Protein AF-A0A5P2UZD7-F1 (afdb_monomer_lite)

Organism: NCBI:txid36818

Sequence (67 aa):
MLLCRGCSGHLYAVCTTERAGGNAASQWEVDHEVPALCPLSGLLPLTGTAAAVHDLPGADEVLWPPD

Secondary structure (DSSP, 8-state):
-EEBTTT--EEEEEEEE---TT--PEEEEEEESS----TTGGG-SEEEEESSGGGSTTHHHHBPPP-

Structure (mmCIF, N/CA/C/O backbone):
data_AF-A0A5P2UZD7-F1
#
_entry.id   AF-A0A5P2UZD7-F1
#
loop_
_atom_site.group_PDB
_atom_site.id
_atom_site.type_symbol
_atom_site.label_atom_id
_atom_site.label_alt_id
_atom_site.label_comp_id
_atom_site.label_asym_id
_atom_site.label_entity_id
_atom_site.label_seq_id
_atom_site.pdbx_PDB_ins_code
_atom_site.Cartn_x
_atom_site.Cartn_y
_atom_site.Cartn_z
_atom_site.occupancy
_atom_site.B_iso_or_equiv
_atom_site.auth_seq_id
_atom_site.auth_comp_id
_atom_site.auth_asym_id
_atom_site.auth_atom_id
_atom_site.pdbx_PDB_model_num
ATOM 1 N N . MET A 1 1 ? -6.381 5.933 -6.799 1.00 75.56 1 MET A N 1
ATOM 2 C CA . MET A 1 1 ? -6.290 6.317 -5.375 1.00 75.56 1 MET A CA 1
ATOM 3 C C . MET A 1 1 ? -6.326 5.028 -4.584 1.00 75.56 1 MET A C 1
ATOM 5 O O . MET A 1 1 ? -7.199 4.222 -4.874 1.00 75.56 1 MET A O 1
ATOM 9 N N . LEU A 1 2 ? -5.363 4.782 -3.695 1.00 91.38 2 LEU A N 1
ATOM 10 C CA . LEU A 1 2 ? -5.331 3.543 -2.916 1.00 91.38 2 LEU A CA 1
ATOM 11 C C . LEU A 1 2 ? -6.098 3.745 -1.612 1.00 91.38 2 LEU A C 1
ATOM 13 O O . LEU A 1 2 ? -5.912 4.748 -0.922 1.00 91.38 2 LEU A O 1
ATOM 17 N N . LEU A 1 3 ? -6.969 2.792 -1.300 1.00 94.50 3 LEU A N 1
ATOM 18 C CA . LEU A 1 3 ? -7.781 2.798 -0.092 1.00 94.50 3 LEU A CA 1
ATOM 19 C C . LEU A 1 3 ? -7.508 1.537 0.716 1.00 94.50 3 LEU A C 1
ATOM 21 O O . LEU A 1 3 ? -7.469 0.437 0.164 1.00 94.50 3 LEU A O 1
ATOM 25 N N . CYS A 1 4 ? -7.384 1.700 2.030 1.00 94.88 4 CYS A N 1
ATOM 26 C CA . CYS A 1 4 ? -7.257 0.577 2.945 1.00 94.88 4 CYS A CA 1
ATOM 27 C C . CYS A 1 4 ? -8.605 -0.141 3.114 1.00 94.88 4 CYS A C 1
ATOM 29 O O . CYS A 1 4 ? -9.591 0.484 3.506 1.00 94.88 4 CYS A O 1
ATOM 31 N N . ARG A 1 5 ? -8.666 -1.462 2.921 1.00 94.38 5 ARG A N 1
ATOM 32 C CA . ARG A 1 5 ? -9.870 -2.275 3.189 1.00 94.38 5 ARG A CA 1
ATOM 33 C C . ARG A 1 5 ? -10.283 -2.243 4.661 1.00 94.38 5 ARG A C 1
ATOM 35 O O . ARG A 1 5 ? -11.466 -2.350 4.962 1.00 94.38 5 ARG A O 1
ATOM 42 N N . GLY A 1 6 ? -9.321 -2.079 5.572 1.00 92.88 6 GLY A N 1
ATOM 43 C CA . GLY A 1 6 ? -9.550 -2.120 7.017 1.00 92.88 6 GLY A CA 1
ATOM 44 C C . GLY A 1 6 ? -10.230 -0.877 7.590 1.00 92.88 6 GLY A C 1
ATOM 45 O O . GLY A 1 6 ? -11.031 -0.993 8.513 1.00 92.88 6 GLY A O 1
ATOM 46 N N . CYS A 1 7 ? -9.916 0.310 7.067 1.00 93.69 7 CYS A N 1
ATOM 47 C CA . CYS A 1 7 ? -10.407 1.583 7.614 1.00 93.69 7 CYS A CA 1
ATOM 48 C C . CYS A 1 7 ? -10.974 2.544 6.558 1.00 93.69 7 CYS A C 1
ATOM 50 O O . CYS A 1 7 ? -11.451 3.617 6.913 1.00 93.69 7 CYS A O 1
ATOM 52 N N . SER A 1 8 ? -10.925 2.184 5.270 1.00 93.75 8 SER A N 1
ATOM 53 C CA . SER A 1 8 ? -11.251 3.061 4.130 1.00 93.75 8 SER A CA 1
ATOM 54 C C . SER A 1 8 ? -10.436 4.363 4.076 1.00 93.75 8 SER A C 1
ATOM 56 O O . SER A 1 8 ? -10.825 5.308 3.397 1.00 93.75 8 SER A O 1
ATOM 58 N N . GLY A 1 9 ? -9.308 4.426 4.789 1.00 93.25 9 GLY A N 1
ATOM 59 C CA . GLY A 1 9 ? -8.378 5.549 4.751 1.00 93.25 9 GLY A CA 1
ATOM 60 C C . GLY A 1 9 ? -7.524 5.548 3.484 1.00 93.25 9 GLY A C 1
ATOM 61 O O . GLY A 1 9 ? -7.293 4.495 2.883 1.00 93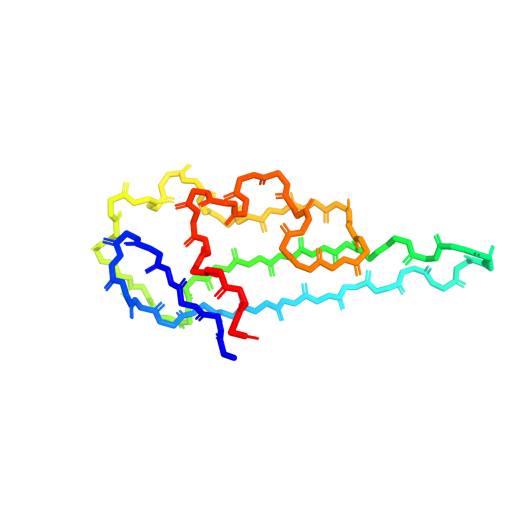.25 9 GLY A O 1
ATOM 62 N N . HIS A 1 10 ? -7.046 6.730 3.096 1.00 94.88 10 HIS A N 1
ATOM 63 C CA . HIS A 1 10 ? -6.132 6.889 1.968 1.00 94.88 10 HIS A CA 1
ATOM 64 C C . HIS A 1 10 ? -4.745 6.340 2.292 1.00 94.88 10 HIS A C 1
ATOM 66 O O . HIS A 1 10 ? -4.204 6.561 3.381 1.00 94.88 10 HIS A O 1
ATOM 72 N N . LEU A 1 11 ? -4.185 5.639 1.313 1.00 95.25 11 LEU A N 1
ATOM 73 C CA . LEU A 1 11 ? -2.838 5.100 1.355 1.00 95.25 11 LEU A CA 1
ATOM 74 C C . LEU A 1 11 ? -1.967 5.827 0.327 1.00 95.25 11 LEU A C 1
ATOM 76 O O . LEU A 1 11 ? -2.370 5.981 -0.831 1.00 95.25 11 LEU A O 1
ATOM 80 N N . TYR A 1 12 ? -0.759 6.210 0.732 1.00 94.56 12 TYR A N 1
ATOM 81 C CA . TYR A 1 12 ? 0.284 6.585 -0.208 1.00 94.56 12 TYR A CA 1
ATOM 82 C C . TYR A 1 12 ? 0.949 5.324 -0.752 1.00 94.56 12 TYR A C 1
ATOM 84 O O . TYR A 1 12 ? 1.024 4.309 -0.068 1.00 94.56 12 TYR A O 1
ATOM 92 N N . ALA A 1 13 ? 1.484 5.407 -1.967 1.00 93.69 13 ALA A N 1
ATOM 93 C CA . ALA A 1 13 ? 2.393 4.405 -2.504 1.00 93.69 13 ALA A CA 1
ATOM 94 C C . ALA A 1 13 ? 3.609 5.093 -3.114 1.00 93.69 13 ALA A C 1
ATOM 96 O O . ALA A 1 13 ? 3.471 5.960 -3.982 1.00 93.69 13 ALA A O 1
ATOM 97 N N . VAL A 1 14 ? 4.796 4.696 -2.670 1.00 93.19 14 VAL A N 1
ATOM 98 C CA . VAL A 1 14 ? 6.071 5.124 -3.246 1.00 93.19 14 VAL A CA 1
ATOM 99 C C . VAL A 1 14 ? 6.677 3.948 -3.994 1.00 93.19 14 VAL A C 1
ATOM 101 O O . VAL A 1 14 ? 6.629 2.812 -3.535 1.00 93.19 14 VAL A O 1
ATOM 104 N N . CYS A 1 15 ? 7.231 4.239 -5.166 1.00 89.94 15 CYS A N 1
ATOM 105 C CA . CYS A 1 15 ? 7.832 3.271 -6.066 1.00 89.94 15 CYS A CA 1
ATOM 106 C C . CYS A 1 15 ? 9.252 3.719 -6.409 1.00 89.94 15 CYS A C 1
ATOM 108 O O . CYS A 1 15 ? 9.448 4.803 -6.967 1.00 89.94 15 CYS A O 1
ATOM 110 N N . THR A 1 16 ? 10.238 2.889 -6.090 1.00 85.88 16 THR A N 1
ATOM 111 C CA . THR A 1 16 ? 11.623 3.044 -6.525 1.00 85.88 16 THR A CA 1
ATOM 112 C C . THR A 1 16 ? 11.902 2.019 -7.622 1.00 85.88 16 THR A C 1
ATOM 114 O O . THR A 1 16 ? 11.987 0.812 -7.399 1.00 85.88 16 THR A O 1
ATOM 117 N N . THR A 1 17 ? 12.012 2.499 -8.861 1.00 76.06 17 THR A N 1
ATOM 118 C CA . THR A 1 17 ? 12.358 1.649 -10.005 1.00 76.06 17 THR A CA 1
ATOM 119 C C . THR A 1 17 ? 13.876 1.545 -10.130 1.00 76.06 17 THR A C 1
ATOM 121 O O . THR A 1 17 ? 14.537 2.517 -10.505 1.00 76.06 17 THR A O 1
ATOM 124 N N . GLU A 1 18 ? 14.446 0.363 -9.892 1.00 61.03 18 GLU A N 1
ATOM 125 C CA . GLU A 1 18 ? 15.826 0.086 -10.297 1.00 61.03 18 GLU A CA 1
ATOM 126 C C . GLU A 1 18 ? 15.865 -0.120 -11.815 1.00 61.03 18 GLU A C 1
ATOM 128 O O . GLU A 1 18 ? 15.419 -1.129 -12.362 1.00 61.03 18 GLU A O 1
ATOM 133 N N . ARG A 1 19 ? 16.364 0.885 -12.539 1.00 54.25 19 ARG A N 1
ATOM 134 C CA . ARG A 1 19 ? 16.462 0.864 -14.003 1.00 54.25 19 ARG A CA 1
ATOM 135 C C . ARG A 1 19 ? 17.664 0.017 -14.445 1.00 54.25 19 ARG A C 1
ATOM 137 O O . ARG A 1 19 ? 18.622 0.548 -14.998 1.00 54.25 19 ARG A O 1
ATOM 144 N N . ALA A 1 20 ? 17.615 -1.294 -14.222 1.00 53.34 20 ALA A N 1
ATOM 145 C CA . ALA A 1 20 ? 18.504 -2.265 -14.860 1.00 53.34 20 ALA A CA 1
ATOM 146 C C . ALA A 1 20 ? 17.682 -3.090 -15.866 1.00 53.34 20 ALA A C 1
ATOM 148 O O . ALA A 1 20 ? 16.636 -3.638 -15.538 1.00 53.34 20 ALA A O 1
ATOM 149 N N . GLY A 1 21 ? 18.095 -3.067 -17.134 1.00 49.19 21 GLY A N 1
ATOM 150 C CA . GLY A 1 21 ? 17.269 -3.402 -18.296 1.00 49.19 21 GLY A CA 1
ATOM 151 C C . GLY A 1 21 ? 16.506 -4.733 -18.252 1.00 49.19 21 GLY A C 1
ATOM 152 O O . GLY A 1 21 ? 17.077 -5.786 -17.996 1.00 49.19 21 GLY A O 1
ATOM 153 N N . GLY A 1 22 ? 15.226 -4.675 -18.637 1.00 51.53 22 GLY A N 1
ATOM 154 C CA . GLY A 1 22 ? 14.525 -5.789 -19.288 1.00 51.53 22 GLY A CA 1
ATOM 155 C C . GLY A 1 22 ? 13.207 -6.236 -18.657 1.00 51.53 22 GLY A C 1
ATOM 156 O O . GLY A 1 22 ? 12.324 -6.641 -19.396 1.00 51.53 22 GLY A O 1
ATOM 157 N N . ASN A 1 23 ? 13.040 -6.127 -17.339 1.00 56.03 23 ASN A N 1
ATOM 158 C CA . ASN A 1 23 ? 11.7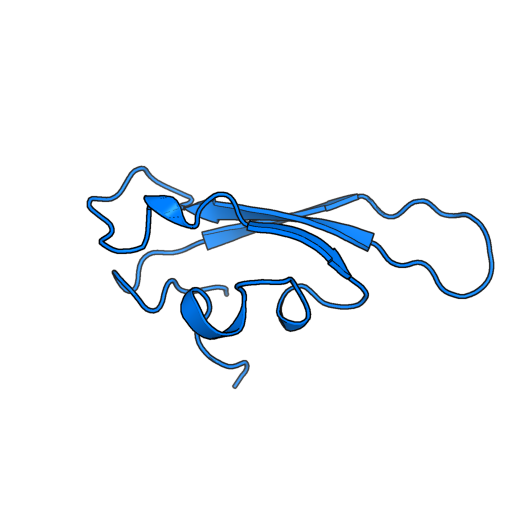99 -6.441 -16.612 1.00 56.03 23 ASN A CA 1
ATOM 159 C C . ASN A 1 23 ? 11.896 -5.796 -15.225 1.00 56.03 23 ASN A C 1
ATOM 161 O O . ASN A 1 23 ? 12.225 -6.460 -14.245 1.00 56.03 23 ASN A O 1
ATOM 165 N N . ALA A 1 24 ? 11.739 -4.473 -15.159 1.00 62.25 24 ALA A N 1
ATOM 166 C CA . ALA A 1 24 ? 11.979 -3.731 -13.927 1.00 62.25 24 ALA A CA 1
ATOM 167 C C . ALA A 1 24 ? 10.848 -4.005 -12.930 1.00 62.25 24 ALA A C 1
ATOM 169 O O . ALA A 1 24 ? 9.782 -3.396 -13.000 1.00 62.25 24 ALA A O 1
ATOM 170 N N . ALA A 1 25 ? 11.074 -4.949 -12.021 1.00 68.00 25 ALA A N 1
ATOM 171 C CA . ALA A 1 25 ? 10.272 -5.041 -10.820 1.00 68.00 25 ALA A CA 1
ATOM 172 C C . ALA A 1 25 ? 10.601 -3.819 -9.955 1.00 68.00 25 ALA A C 1
ATOM 174 O O . ALA A 1 25 ? 11.768 -3.528 -9.687 1.00 68.00 25 ALA A O 1
ATOM 175 N N . SER A 1 26 ? 9.575 -3.067 -9.583 1.00 85.25 26 SER A N 1
ATOM 176 C CA . SER A 1 26 ? 9.739 -1.873 -8.768 1.00 85.25 26 SER A CA 1
ATOM 177 C C . SER A 1 26 ? 9.708 -2.258 -7.303 1.00 85.25 26 SER A C 1
ATOM 179 O O . SER A 1 26 ? 8.917 -3.112 -6.905 1.00 85.25 26 SER A O 1
ATOM 181 N N . GLN A 1 27 ? 10.554 -1.637 -6.491 1.00 91.81 27 GLN A N 1
ATOM 182 C CA . GLN A 1 27 ? 10.392 -1.712 -5.049 1.00 91.81 27 GLN A CA 1
ATOM 183 C C . GLN A 1 27 ? 9.302 -0.719 -4.640 1.00 91.81 27 GLN A C 1
ATOM 185 O O . GLN A 1 27 ? 9.307 0.434 -5.067 1.00 91.81 27 GLN A O 1
ATOM 190 N N . TRP A 1 28 ? 8.355 -1.184 -3.838 1.00 93.69 28 TRP A N 1
ATOM 191 C CA . TRP A 1 28 ? 7.227 -0.403 -3.363 1.00 93.69 28 TRP A CA 1
ATOM 192 C C .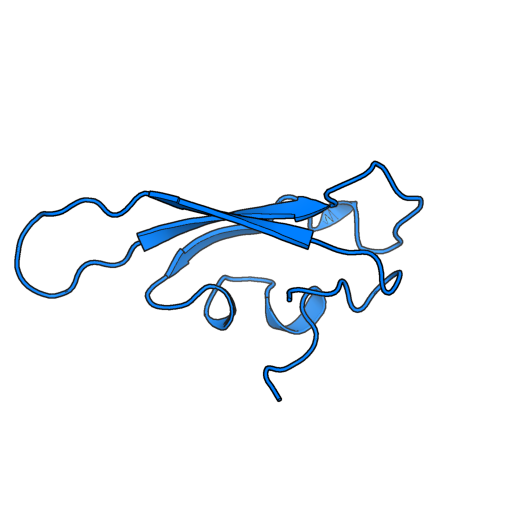 TRP A 1 28 ? 7.220 -0.314 -1.846 1.00 93.69 28 TRP A C 1
ATOM 194 O O . TRP A 1 28 ? 7.626 -1.248 -1.151 1.00 93.69 28 TRP A O 1
ATOM 204 N N . GLU A 1 29 ? 6.674 0.794 -1.365 1.00 95.06 29 GLU A N 1
ATOM 205 C CA . GLU A 1 29 ? 6.21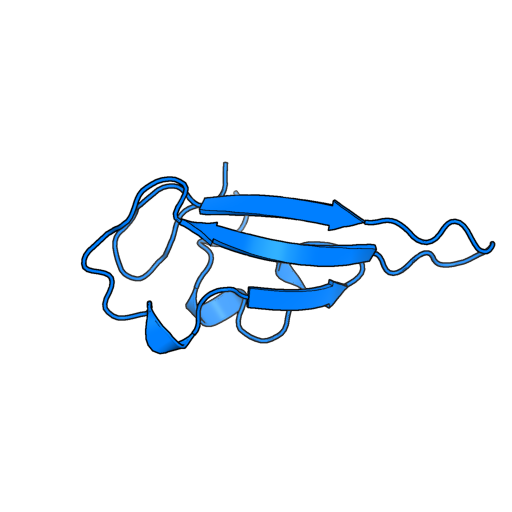2 0.990 0.001 1.00 95.06 29 GLU A CA 1
ATOM 206 C C . GLU A 1 29 ? 4.809 1.599 -0.051 1.00 95.06 29 GLU A C 1
ATOM 208 O O . GLU A 1 29 ? 4.579 2.554 -0.800 1.00 95.06 29 GLU A O 1
ATOM 213 N N . VAL A 1 30 ? 3.876 1.051 0.724 1.00 95.12 30 VAL A N 1
ATOM 214 C CA . VAL A 1 30 ? 2.500 1.542 0.838 1.00 95.12 30 VAL A CA 1
ATOM 215 C C . VAL A 1 30 ? 2.129 1.659 2.308 1.00 95.12 30 VAL A C 1
ATOM 217 O O . VAL A 1 30 ? 2.246 0.681 3.044 1.00 95.12 30 VAL A O 1
ATOM 220 N N . ASP A 1 31 ? 1.643 2.824 2.728 1.00 95.62 31 ASP A N 1
ATOM 221 C CA . ASP A 1 31 ? 1.121 3.056 4.081 1.00 95.62 31 ASP A CA 1
ATOM 222 C C . ASP A 1 31 ? 0.076 4.178 4.091 1.00 95.62 31 ASP A C 1
ATOM 224 O O . ASP A 1 31 ? -0.203 4.799 3.067 1.00 95.62 31 ASP A O 1
ATOM 228 N N . HIS A 1 32 ? -0.557 4.418 5.235 1.00 95.06 32 HIS A N 1
ATOM 229 C CA . HIS A 1 32 ? -1.535 5.479 5.411 1.00 95.06 32 HIS A CA 1
ATOM 230 C C . HIS A 1 32 ? -0.901 6.859 5.248 1.00 95.06 32 HIS A C 1
ATOM 232 O O . HIS A 1 32 ? 0.116 7.176 5.861 1.00 95.06 32 HIS A O 1
ATOM 238 N N . GLU A 1 33 ? -1.573 7.725 4.485 1.00 94.00 33 GLU A N 1
ATOM 239 C CA . GLU A 1 33 ? -1.180 9.136 4.345 1.00 94.00 33 GLU A CA 1
ATOM 240 C C . GLU A 1 33 ? -1.248 9.894 5.678 1.00 94.00 33 GLU A C 1
ATOM 242 O O . GLU A 1 33 ? -0.500 10.842 5.913 1.00 94.00 33 GLU A O 1
ATOM 247 N N . VAL A 1 34 ? -2.164 9.481 6.555 1.00 88.94 34 VAL A N 1
ATOM 248 C CA . VAL A 1 34 ? -2.375 10.054 7.883 1.00 88.94 34 VAL A CA 1
ATOM 249 C C . VAL A 1 34 ? -2.505 8.906 8.883 1.00 88.94 34 VAL A C 1
ATOM 251 O O . VAL A 1 34 ? -3.238 7.956 8.595 1.00 88.94 34 VAL A O 1
ATOM 254 N N . PRO A 1 35 ? -1.869 8.979 10.069 1.00 81.56 35 PRO A N 1
ATOM 255 C CA . PRO A 1 35 ? -2.042 7.971 11.107 1.00 81.56 35 PRO A CA 1
ATOM 256 C C . PRO A 1 35 ? -3.524 7.720 11.404 1.00 81.56 35 PRO A C 1
ATOM 258 O O . PRO A 1 35 ? -4.270 8.641 11.741 1.00 81.56 35 PRO A O 1
ATOM 261 N N . ALA A 1 36 ? -3.944 6.464 11.289 1.00 79.88 36 ALA A N 1
ATOM 262 C CA . ALA A 1 36 ? -5.320 6.044 11.503 1.00 79.88 36 ALA A CA 1
ATOM 263 C C . ALA A 1 36 ? -5.371 4.867 12.480 1.00 79.88 36 ALA A C 1
ATOM 265 O O . ALA A 1 36 ? -4.485 4.012 12.502 1.00 79.88 36 ALA A O 1
ATOM 266 N N . LEU A 1 37 ? -6.450 4.785 13.262 1.00 88.75 37 LEU A N 1
ATOM 267 C CA . LEU A 1 37 ? -6.792 3.563 13.988 1.00 88.75 37 LEU A CA 1
ATOM 268 C C . LEU A 1 37 ? -7.282 2.529 12.970 1.00 88.75 37 LEU A C 1
ATOM 270 O O . LEU A 1 37 ? -8.468 2.457 12.658 1.00 88.75 37 LEU A O 1
ATOM 274 N N . CYS A 1 38 ? -6.342 1.768 12.412 1.00 92.44 38 CYS A N 1
ATOM 275 C CA . CYS A 1 38 ? -6.612 0.773 11.387 1.00 92.44 38 CYS A CA 1
ATOM 276 C C . CYS A 1 38 ? -6.437 -0.646 11.953 1.00 92.44 38 CYS A C 1
ATOM 278 O O . CYS A 1 38 ? -5.369 -0.949 12.497 1.00 92.44 38 CYS A O 1
ATOM 280 N N . PRO A 1 39 ? -7.428 -1.546 11.794 1.00 92.94 39 PRO A N 1
ATOM 281 C CA . PRO A 1 39 ? -7.299 -2.939 12.228 1.00 92.94 39 PRO A CA 1
ATOM 282 C C . PRO A 1 39 ? -6.214 -3.702 11.453 1.00 92.94 39 PRO A C 1
ATOM 284 O O . PRO A 1 39 ? -5.688 -4.689 11.955 1.00 92.94 39 PRO A O 1
ATOM 287 N N . LEU A 1 40 ? -5.850 -3.226 10.258 1.00 92.94 40 LEU A N 1
ATOM 288 C CA . LEU A 1 40 ? -4.791 -3.790 9.419 1.00 92.94 40 LEU A CA 1
ATOM 289 C C . LEU A 1 40 ? -3.445 -3.069 9.588 1.00 92.94 40 LEU A C 1
ATOM 291 O O . LEU A 1 40 ? -2.521 -3.329 8.828 1.00 92.94 40 LEU A O 1
ATOM 295 N N . SER A 1 41 ? -3.304 -2.179 10.578 1.00 89.94 41 SER A N 1
ATOM 296 C CA . SER A 1 41 ? -2.044 -1.458 10.837 1.00 89.94 41 SER A CA 1
ATOM 297 C C . SER A 1 41 ? -0.844 -2.384 11.058 1.00 89.94 41 SER A C 1
ATOM 299 O O . SER A 1 41 ? 0.268 -2.012 10.718 1.00 89.94 41 SER A O 1
ATOM 301 N N . GLY A 1 42 ? -1.056 -3.605 11.561 1.00 91.31 42 GLY A N 1
ATOM 302 C CA . GLY A 1 42 ? 0.008 -4.604 11.715 1.00 91.31 42 GLY A CA 1
ATOM 303 C C . GLY A 1 42 ? 0.513 -5.223 10.404 1.00 91.31 42 GLY A C 1
ATOM 304 O O . GLY A 1 42 ? 1.521 -5.920 10.427 1.00 91.31 42 GLY A O 1
ATOM 305 N N . LEU A 1 43 ? -0.179 -4.992 9.285 1.00 92.12 43 LEU A N 1
ATOM 306 C CA . LEU A 1 43 ? 0.244 -5.401 7.940 1.00 92.12 43 LEU A CA 1
ATOM 307 C C . LEU A 1 43 ? 0.932 -4.261 7.180 1.00 92.12 43 LEU A C 1
ATOM 309 O O . LEU A 1 43 ? 1.368 -4.458 6.052 1.00 92.12 43 LEU A O 1
ATOM 313 N N . LEU A 1 44 ? 0.996 -3.071 7.778 1.00 92.69 44 LEU A N 1
ATOM 314 C CA . LEU A 1 44 ? 1.528 -1.868 7.162 1.00 92.69 44 LEU A CA 1
ATOM 315 C C . LEU A 1 44 ? 2.838 -1.432 7.844 1.00 92.69 44 LEU A C 1
ATOM 317 O O . LEU A 1 44 ? 2.988 -1.631 9.052 1.00 92.69 44 LEU A O 1
ATOM 321 N N . PRO A 1 45 ? 3.788 -0.843 7.095 1.00 94.44 45 PRO A N 1
ATOM 322 C CA . PRO A 1 45 ? 3.735 -0.592 5.652 1.00 94.44 45 PRO A CA 1
ATOM 323 C C . PRO A 1 45 ? 3.822 -1.888 4.825 1.00 94.44 45 PRO A C 1
ATOM 325 O O . PRO A 1 45 ? 4.584 -2.798 5.158 1.00 94.44 45 PRO A O 1
ATOM 328 N N . LEU A 1 46 ? 3.078 -1.965 3.716 1.00 94.44 46 LEU A N 1
ATOM 329 C CA . LEU A 1 46 ? 3.307 -3.015 2.723 1.00 94.44 46 LEU A CA 1
ATOM 330 C C . LEU A 1 46 ? 4.577 -2.660 1.964 1.00 94.44 46 LEU A C 1
ATOM 332 O O . LEU A 1 46 ? 4.663 -1.592 1.360 1.00 94.44 46 LEU A O 1
ATOM 336 N N . THR A 1 47 ? 5.553 -3.558 1.970 1.00 94.06 47 THR A N 1
ATOM 337 C CA . THR A 1 47 ? 6.815 -3.365 1.256 1.00 94.06 47 THR A CA 1
ATOM 338 C C . THR A 1 47 ? 7.147 -4.592 0.431 1.00 94.06 47 THR A C 1
ATOM 340 O O . THR A 1 47 ? 6.848 -5.723 0.815 1.00 94.06 47 THR A O 1
ATOM 343 N N . GLY A 1 48 ? 7.762 -4.386 -0.729 1.00 91.62 48 GLY A N 1
ATOM 344 C CA . GLY A 1 48 ? 8.157 -5.502 -1.578 1.00 91.62 48 GLY A CA 1
ATOM 345 C C . GLY A 1 48 ? 8.512 -5.096 -2.994 1.00 91.62 48 GLY A C 1
ATOM 346 O O . GLY A 1 48 ? 8.435 -3.930 -3.369 1.00 91.62 48 GLY A O 1
ATOM 347 N N . THR A 1 49 ? 8.913 -6.085 -3.784 1.00 91.12 49 THR A N 1
ATOM 348 C CA . THR A 1 49 ? 9.281 -5.907 -5.187 1.00 91.12 49 THR A CA 1
ATOM 349 C C . THR A 1 49 ? 8.175 -6.471 -6.068 1.00 91.12 49 THR A C 1
ATOM 351 O O . THR A 1 49 ? 7.870 -7.658 -5.987 1.00 91.12 49 THR A O 1
ATOM 354 N N . ALA A 1 50 ? 7.571 -5.623 -6.897 1.00 90.06 50 ALA A N 1
ATOM 355 C CA . ALA A 1 50 ? 6.400 -5.968 -7.692 1.00 90.06 50 ALA A CA 1
ATOM 356 C C . ALA A 1 50 ? 6.303 -5.122 -8.971 1.00 90.06 50 ALA A C 1
ATOM 358 O O . ALA A 1 50 ? 6.790 -3.988 -9.032 1.00 90.06 50 ALA A O 1
ATOM 359 N N . ALA A 1 51 ? 5.661 -5.671 -10.005 1.00 88.50 51 ALA A N 1
ATOM 360 C CA . ALA A 1 51 ? 5.402 -4.939 -11.245 1.00 88.50 51 ALA A CA 1
ATOM 361 C C . ALA A 1 51 ? 4.340 -3.849 -11.030 1.00 88.50 51 ALA A C 1
ATOM 3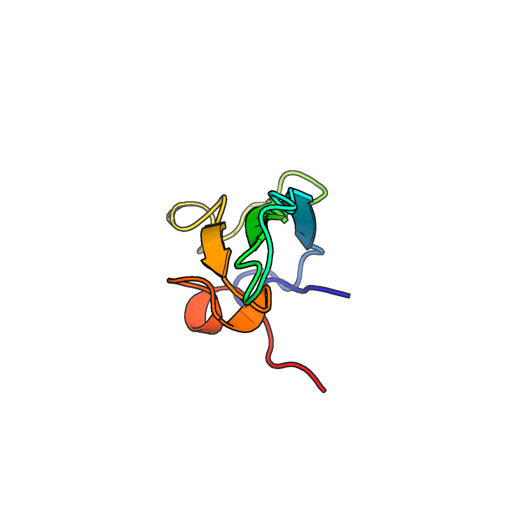63 O O . ALA A 1 51 ? 4.529 -2.711 -11.463 1.00 88.50 51 ALA A O 1
ATOM 364 N N . ALA A 1 52 ? 3.270 -4.172 -10.300 1.00 89.25 52 ALA A N 1
ATOM 365 C CA . ALA A 1 52 ? 2.276 -3.221 -9.826 1.00 89.25 52 ALA A CA 1
ATOM 366 C C . ALA A 1 52 ? 2.112 -3.293 -8.302 1.00 89.25 52 ALA A C 1
ATOM 368 O O . ALA A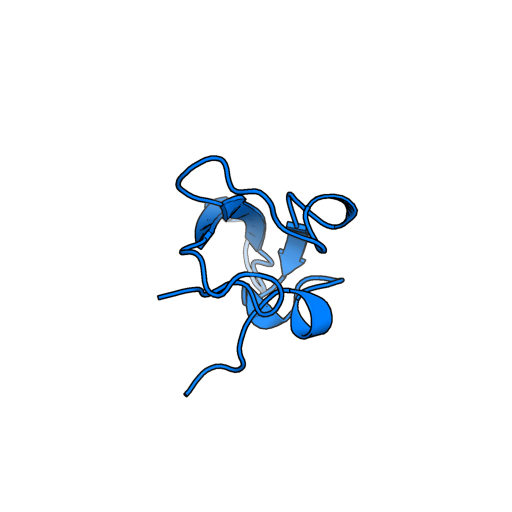 1 52 ? 2.366 -4.315 -7.674 1.00 89.25 52 ALA A O 1
ATOM 369 N N . VAL A 1 53 ? 1.620 -2.206 -7.708 1.00 91.31 53 VAL A N 1
ATOM 370 C CA . VAL A 1 53 ? 1.357 -2.119 -6.262 1.00 91.31 53 VAL A CA 1
ATOM 371 C C . VAL A 1 53 ? 0.381 -3.194 -5.755 1.00 91.31 53 VAL A C 1
ATOM 373 O O . VAL A 1 53 ? 0.515 -3.666 -4.633 1.00 91.31 53 VAL A O 1
ATOM 376 N N . HIS A 1 54 ? -0.565 -3.624 -6.596 1.00 92.19 54 HIS A N 1
ATOM 377 C CA . HIS A 1 54 ? -1.537 -4.669 -6.260 1.00 92.19 54 HIS A CA 1
ATOM 378 C C . HIS A 1 54 ? -0.953 -6.087 -6.311 1.00 92.19 54 HIS A C 1
ATOM 380 O O . HIS A 1 54 ? -1.596 -7.013 -5.833 1.00 92.19 54 HIS A O 1
ATOM 386 N N . ASP A 1 55 ? 0.255 -6.258 -6.856 1.00 91.69 55 ASP A N 1
ATOM 387 C CA . ASP A 1 55 ? 0.957 -7.545 -6.854 1.00 91.69 55 ASP A CA 1
ATOM 388 C C . ASP A 1 55 ? 1.852 -7.700 -5.608 1.00 91.69 55 ASP A C 1
ATOM 390 O O . ASP A 1 55 ? 2.590 -8.681 -5.494 1.00 91.69 55 ASP A O 1
ATOM 394 N N . LEU A 1 56 ? 1.846 -6.724 -4.687 1.00 92.50 56 LEU A N 1
ATOM 395 C CA . LEU A 1 56 ? 2.605 -6.831 -3.445 1.00 92.50 56 LEU A CA 1
ATOM 396 C C . LEU A 1 56 ? 2.051 -7.954 -2.559 1.00 92.50 56 LEU A C 1
ATOM 398 O O . LEU A 1 56 ? 0.835 -8.120 -2.460 1.00 92.50 56 LEU A O 1
ATOM 402 N N . PRO A 1 57 ? 2.919 -8.682 -1.837 1.00 90.06 57 PRO A N 1
ATOM 403 C CA . PRO A 1 57 ? 2.463 -9.578 -0.782 1.00 90.06 57 PRO A CA 1
ATOM 404 C C . PRO A 1 57 ? 1.651 -8.789 0.253 1.00 90.06 57 PRO A C 1
ATOM 406 O O . PRO A 1 57 ? 2.149 -7.792 0.773 1.00 90.06 57 PRO A O 1
ATOM 409 N N . GLY A 1 58 ? 0.424 -9.215 0.554 1.00 90.56 58 GLY A N 1
ATOM 410 C CA . GLY A 1 58 ? -0.457 -8.504 1.488 1.00 90.56 58 GLY A CA 1
ATOM 411 C C . GLY A 1 58 ? -1.381 -7.462 0.836 1.00 90.56 58 GLY A C 1
ATOM 412 O O . GLY A 1 58 ? -2.166 -6.804 1.527 1.00 90.56 58 GLY A O 1
ATOM 413 N N . ALA A 1 59 ? -1.260 -7.241 -0.479 1.00 93.25 59 ALA A N 1
ATOM 414 C CA . ALA A 1 59 ? -2.040 -6.232 -1.186 1.00 93.25 59 ALA A CA 1
ATOM 415 C C . ALA A 1 59 ? -3.532 -6.567 -1.238 1.00 93.25 59 ALA A C 1
ATOM 417 O O . ALA A 1 59 ? -4.348 -5.656 -1.143 1.00 93.25 59 ALA A O 1
ATOM 418 N N . ASP A 1 60 ? -3.915 -7.834 -1.365 1.00 94.12 60 ASP A N 1
ATOM 419 C CA . ASP A 1 60 ? -5.318 -8.234 -1.431 1.00 94.12 60 ASP A CA 1
ATOM 420 C C . ASP A 1 60 ? -6.029 -8.117 -0.077 1.00 94.12 60 ASP A C 1
ATOM 422 O O . ASP A 1 60 ? -7.232 -7.837 -0.034 1.00 94.12 60 ASP A O 1
ATOM 426 N N . GLU A 1 61 ? -5.310 -8.239 1.039 1.00 93.81 61 GLU A N 1
ATOM 427 C CA . GLU A 1 61 ? -5.864 -7.994 2.372 1.00 93.81 61 GLU A CA 1
ATOM 428 C C . GLU A 1 61 ? -6.003 -6.501 2.681 1.00 93.81 61 GLU A C 1
ATOM 430 O O . GLU A 1 61 ? -6.968 -6.095 3.337 1.00 93.81 61 GLU A O 1
ATOM 435 N N . VAL A 1 62 ? -5.061 -5.676 2.218 1.00 94.12 62 VAL A N 1
ATOM 436 C CA . VAL A 1 62 ? -4.978 -4.262 2.609 1.00 94.12 62 VAL A CA 1
ATOM 437 C C . VAL A 1 62 ? -5.593 -3.319 1.582 1.00 94.12 62 VAL A C 1
ATOM 439 O O . VAL A 1 62 ? -6.229 -2.352 1.994 1.00 94.12 62 VAL A O 1
ATOM 442 N N . LEU A 1 63 ? -5.435 -3.551 0.280 1.00 94.94 63 LEU A N 1
ATOM 443 C CA . LEU A 1 63 ? -5.866 -2.635 -0.782 1.00 94.94 63 LEU A CA 1
ATOM 444 C C . LEU A 1 63 ? -7.249 -3.012 -1.306 1.00 94.94 63 LEU A C 1
ATOM 446 O O . LEU A 1 63 ? -7.545 -4.181 -1.549 1.00 94.94 63 LEU A O 1
ATOM 450 N N . TRP A 1 64 ? -8.112 -2.018 -1.514 1.00 91.38 64 TRP A N 1
ATOM 451 C CA . TRP A 1 64 ? -9.297 -2.241 -2.343 1.00 91.38 64 TRP A CA 1
ATOM 452 C C . TRP A 1 64 ? -8.885 -2.688 -3.758 1.00 91.38 64 TRP A C 1
ATOM 454 O O . TRP A 1 64 ? -7.827 -2.269 -4.234 1.00 91.38 64 TRP A O 1
ATOM 464 N N . PRO A 1 65 ? -9.693 -3.531 -4.432 1.00 83.19 65 PRO A N 1
ATOM 465 C CA . PRO A 1 65 ? -9.418 -3.935 -5.801 1.00 83.19 65 PRO A CA 1
ATOM 466 C C . PRO A 1 65 ? -9.326 -2.702 -6.706 1.00 83.19 65 PRO A C 1
ATOM 468 O O . PRO A 1 65 ? -10.036 -1.722 -6.459 1.00 83.19 65 PRO A O 1
ATOM 471 N N . PRO A 1 66 ? -8.497 -2.747 -7.758 1.00 76.50 66 PRO A N 1
ATOM 472 C CA . PRO A 1 66 ? -8.555 -1.734 -8.798 1.00 76.50 66 PRO A CA 1
ATOM 473 C C . PRO A 1 66 ? -9.937 -1.783 -9.470 1.00 76.50 66 PRO A C 1
ATOM 475 O O . PRO A 1 66 ? -10.418 -2.872 -9.790 1.00 76.50 66 PRO A O 1
ATOM 478 N N . ASP A 1 67 ? -10.564 -0.616 -9.641 1.00 62.31 67 ASP A N 1
ATOM 479 C CA . ASP A 1 67 ? -11.793 -0.451 -10.435 1.00 62.31 67 ASP A CA 1
ATOM 480 C C . ASP A 1 67 ? -11.575 -0.798 -11.920 1.00 62.31 67 ASP A C 1
ATOM 482 O O . ASP A 1 67 ? -10.474 -0.503 -12.452 1.00 62.31 67 ASP A O 1
#

Foldseek 3Di:
DWAWPFPRADKDKDWAWPPDDDQTFIWMWIDGPDDDPGPCVVCPRQTDTGPDPCPTVCNVNTTDDDD

pLDDT: mean 86.54, std 12.44, range [49.19, 95.62]

Radius of gyration: 12.17 Å; chains: 1; bounding box: 30×20×33 Å